Protein AF-M0P912-F1 (afdb_monomer)

Organism: NCBI:txid1230454

Radius of gyration: 13.01 Å; Cα contacts (8 Å, |Δi|>4): 27; chains: 1; bounding box: 29×19×36 Å

pLDDT: mean 76.72, std 11.23, range [44.22, 89.44]

Nearest 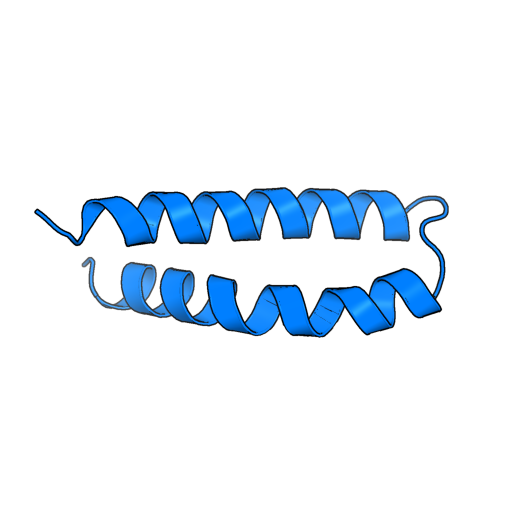PDB structures (foldseek):
  6suw-assembly3_V  TM=4.010E-01  e=9.720E+00  Rhodospirillum rubrum ATCC 11170

Mean predicted aligned error: 7.58 Å

Foldseek 3Di:
DVPVVLVVLVVLLVVLVVCVVVLVVVPLPDPSVVVNVVSVVSNVVSVVSNVVPPD

InterPro domains:
  IPR058341 Protein of unknown function DUF8028 [PF26071] (3-55)

Secondary structure (DSSP, 8-s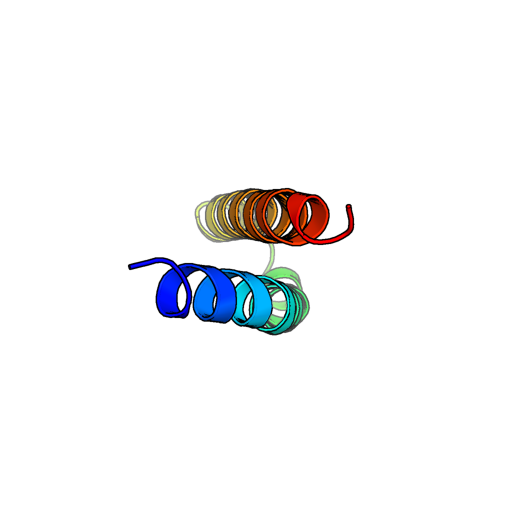tate):
--HHHHHHHHHHHHHHHHHHHHHHHH---THHHHHHHHHHHHHHHHHHHHHTT--

Structure (mmCIF, N/CA/C/O backbone):
data_AF-M0P912-F1
#
_entry.id   AF-M0P912-F1
#
loop_
_atom_site.group_PDB
_atom_site.id
_atom_site.type_symbol
_atom_site.label_atom_id
_atom_site.label_alt_id
_atom_site.label_comp_id
_atom_site.label_asym_id
_atom_site.label_entity_id
_atom_site.label_seq_id
_atom_site.pdbx_PDB_ins_code
_atom_site.Cartn_x
_atom_site.Cartn_y
_atom_site.Cartn_z
_atom_site.occupancy
_atom_site.B_iso_or_equiv
_atom_site.auth_seq_id
_atom_site.auth_comp_id
_atom_site.auth_asym_id
_atom_site.auth_atom_id
_atom_site.pdbx_PDB_model_num
ATOM 1 N N . MET A 1 1 ? -12.266 10.040 18.204 1.00 49.12 1 MET A N 1
ATOM 2 C CA . MET A 1 1 ? -11.913 10.320 16.790 1.00 49.12 1 MET A CA 1
ATOM 3 C C . MET A 1 1 ? -11.132 9.154 16.159 1.00 49.12 1 MET A C 1
ATOM 5 O O . MET A 1 1 ? -10.133 9.377 15.496 1.00 49.12 1 MET A O 1
ATOM 9 N N . THR A 1 2 ? -11.548 7.896 16.352 1.00 56.69 2 THR A N 1
ATOM 10 C CA . THR A 1 2 ? -10.694 6.723 16.043 1.00 56.69 2 THR A CA 1
ATOM 11 C C . THR A 1 2 ? -11.263 5.772 14.985 1.00 56.69 2 THR A C 1
ATOM 13 O O . THR A 1 2 ? -10.529 4.923 14.493 1.00 56.69 2 THR A O 1
ATOM 16 N N . GLY A 1 3 ? -12.531 5.924 14.580 1.00 61.75 3 GLY A N 1
ATOM 17 C CA . GLY A 1 3 ? -13.147 5.068 13.555 1.00 61.75 3 GLY A CA 1
ATOM 18 C C . GLY A 1 3 ? -12.557 5.281 12.158 1.00 61.75 3 GLY A C 1
ATOM 19 O O . GLY A 1 3 ? -12.234 4.319 11.470 1.00 61.75 3 GLY A O 1
ATOM 20 N N . THR A 1 4 ? -12.339 6.537 11.761 1.00 69.50 4 THR A N 1
ATOM 21 C CA . THR A 1 4 ? -11.874 6.880 10.408 1.00 69.50 4 THR A CA 1
ATOM 22 C C . THR A 1 4 ? -10.423 6.470 10.160 1.00 69.50 4 THR A C 1
ATOM 24 O O . THR A 1 4 ? -10.127 5.895 9.119 1.00 69.50 4 THR A O 1
ATOM 27 N N . MET A 1 5 ? -9.520 6.693 11.125 1.00 66.31 5 MET A N 1
ATOM 28 C CA . MET A 1 5 ? -8.124 6.235 11.023 1.00 66.31 5 MET A CA 1
ATOM 29 C C . MET A 1 5 ? -8.019 4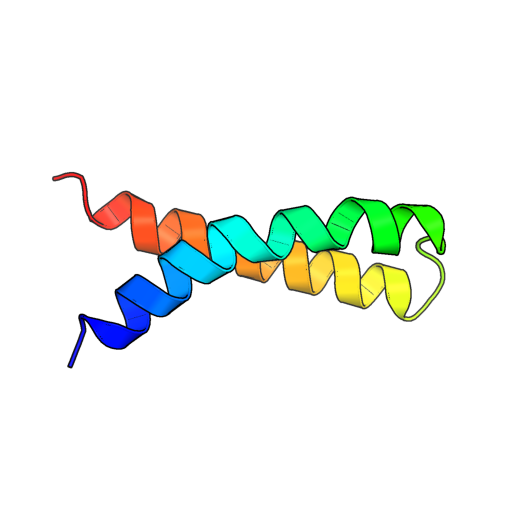.706 11.008 1.00 66.31 5 MET A C 1
ATOM 31 O O . MET A 1 5 ? -7.205 4.162 10.268 1.00 66.31 5 MET A O 1
ATOM 35 N N . LYS A 1 6 ? -8.883 4.003 11.754 1.00 66.44 6 LYS A N 1
ATOM 36 C CA . LYS A 1 6 ? -8.953 2.534 11.723 1.00 66.44 6 LYS A CA 1
ATOM 37 C C . LYS A 1 6 ? -9.470 1.999 10.390 1.00 66.44 6 LYS A C 1
ATOM 39 O O . LYS 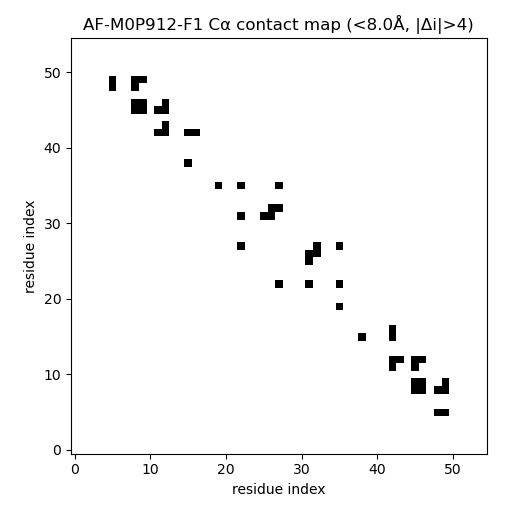A 1 6 ? -8.875 1.079 9.840 1.00 66.44 6 LYS A O 1
ATOM 44 N N . ALA A 1 7 ? -10.535 2.593 9.849 1.00 72.94 7 ALA A N 1
ATOM 45 C CA . ALA A 1 7 ? -11.044 2.230 8.530 1.00 72.94 7 ALA A CA 1
ATOM 46 C C . ALA A 1 7 ? -9.984 2.482 7.446 1.00 72.94 7 ALA A C 1
ATOM 48 O O . ALA A 1 7 ? -9.753 1.619 6.606 1.00 72.94 7 ALA A O 1
ATOM 49 N N . ALA A 1 8 ? -9.287 3.620 7.506 1.00 73.12 8 ALA A N 1
ATOM 50 C CA . ALA A 1 8 ? -8.205 3.936 6.581 1.00 73.12 8 ALA A CA 1
ATOM 51 C C . ALA A 1 8 ? -7.048 2.927 6.668 1.00 73.12 8 ALA A C 1
ATOM 53 O O . ALA A 1 8 ? -6.573 2.481 5.630 1.00 73.12 8 ALA A O 1
ATOM 54 N N . ALA A 1 9 ? -6.633 2.514 7.872 1.00 72.69 9 ALA A N 1
ATOM 55 C CA . ALA A 1 9 ? -5.599 1.491 8.048 1.00 72.69 9 ALA A CA 1
ATOM 56 C C . ALA A 1 9 ? -6.031 0.131 7.473 1.00 72.69 9 ALA A C 1
ATOM 58 O O . ALA A 1 9 ? -5.282 -0.485 6.720 1.00 72.69 9 ALA A O 1
ATOM 59 N N . PHE A 1 10 ? -7.263 -0.306 7.745 1.00 74.12 10 PHE A N 1
ATOM 60 C CA . PHE A 1 10 ? -7.800 -1.554 7.198 1.00 74.12 10 PHE A CA 1
ATOM 61 C C . PHE A 1 10 ? -7.847 -1.545 5.661 1.00 74.12 10 PHE A C 1
ATOM 63 O O . PHE A 1 10 ? -7.358 -2.469 5.013 1.00 74.12 10 PHE A O 1
ATOM 70 N N . TRP A 1 11 ? -8.367 -0.471 5.063 1.00 74.75 11 TRP A N 1
ATOM 71 C CA . TRP A 1 11 ? -8.414 -0.331 3.607 1.00 74.75 11 TRP A CA 1
ATOM 72 C C . TRP A 1 11 ? -7.023 -0.179 2.984 1.00 74.75 11 TRP A C 1
ATOM 74 O O . TRP A 1 11 ? -6.781 -0.734 1.915 1.00 74.75 11 TRP A O 1
ATOM 84 N N . ALA A 1 12 ? -6.087 0.501 3.651 1.00 75.81 12 ALA A N 1
ATOM 85 C CA . ALA A 1 12 ? -4.700 0.596 3.203 1.00 75.81 12 ALA A CA 1
ATOM 86 C C . ALA A 1 12 ? -4.014 -0.778 3.199 1.00 75.81 12 ALA A C 1
ATOM 88 O O . ALA A 1 12 ? -3.313 -1.105 2.242 1.00 75.81 12 ALA A O 1
ATOM 89 N N . ALA A 1 13 ? -4.266 -1.617 4.209 1.00 74.62 13 ALA A N 1
ATOM 90 C CA . ALA A 1 13 ? -3.732 -2.976 4.257 1.00 74.62 13 ALA A CA 1
ATOM 91 C C . ALA A 1 13 ? -4.184 -3.836 3.061 1.00 74.62 13 ALA A C 1
ATOM 93 O O . ALA A 1 13 ? -3.421 -4.685 2.606 1.00 74.62 13 ALA A O 1
ATOM 94 N N . ILE A 1 14 ? -5.388 -3.586 2.533 1.00 76.94 14 ILE A N 1
ATOM 95 C CA . ILE A 1 14 ? -5.979 -4.304 1.390 1.00 76.94 14 ILE A CA 1
ATOM 96 C C . ILE A 1 14 ? -5.563 -3.692 0.045 1.00 76.94 14 ILE A C 1
ATOM 98 O O . ILE A 1 14 ? -5.264 -4.420 -0.901 1.00 76.94 14 ILE A O 1
ATOM 102 N N . ALA A 1 15 ? -5.543 -2.362 -0.062 1.00 80.25 15 ALA A N 1
ATOM 103 C CA . ALA A 1 15 ? -5.279 -1.662 -1.317 1.00 80.25 15 ALA A CA 1
ATOM 104 C C . ALA A 1 15 ? -3.786 -1.624 -1.677 1.00 80.25 15 ALA A C 1
ATOM 106 O O . ALA A 1 15 ? -3.435 -1.732 -2.850 1.00 80.25 15 ALA A O 1
ATOM 107 N N . ILE A 1 16 ? -2.897 -1.502 -0.684 1.00 78.31 16 ILE A N 1
ATOM 108 C CA . ILE A 1 16 ? -1.449 -1.418 -0.921 1.00 78.31 16 ILE A CA 1
ATOM 109 C C . ILE A 1 16 ? -0.899 -2.674 -1.631 1.00 78.31 16 ILE A C 1
ATOM 111 O O . ILE A 1 16 ? -0.198 -2.503 -2.630 1.00 78.31 16 ILE A O 1
ATOM 115 N N . PRO A 1 17 ? -1.235 -3.917 -1.233 1.00 77.31 17 PRO A N 1
ATOM 116 C CA . PRO A 1 17 ? -0.753 -5.119 -1.913 1.00 77.31 17 PRO A CA 1
ATOM 117 C C . PRO A 1 17 ? -1.141 -5.198 -3.389 1.00 77.31 17 PRO A C 1
ATOM 119 O O . PRO A 1 17 ? -0.381 -5.739 -4.187 1.00 77.31 17 PRO A O 1
ATOM 122 N N . ALA A 1 18 ? -2.278 -4.614 -3.780 1.00 83.31 18 ALA A N 1
ATOM 123 C CA . ALA 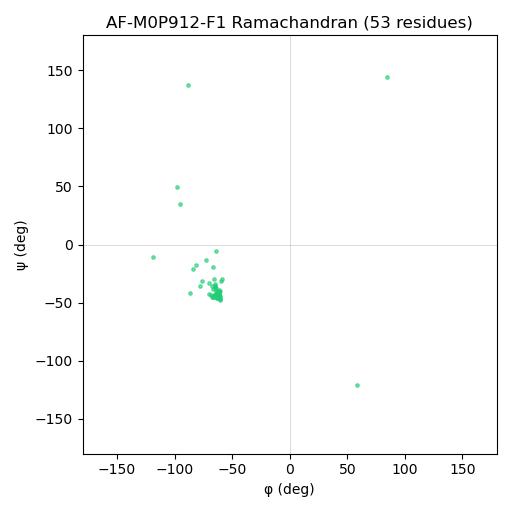A 1 18 ? -2.705 -4.568 -5.178 1.00 83.31 18 ALA A CA 1
ATOM 124 C C . ALA A 1 18 ? -1.781 -3.704 -6.058 1.00 83.31 18 ALA A C 1
ATOM 126 O O . A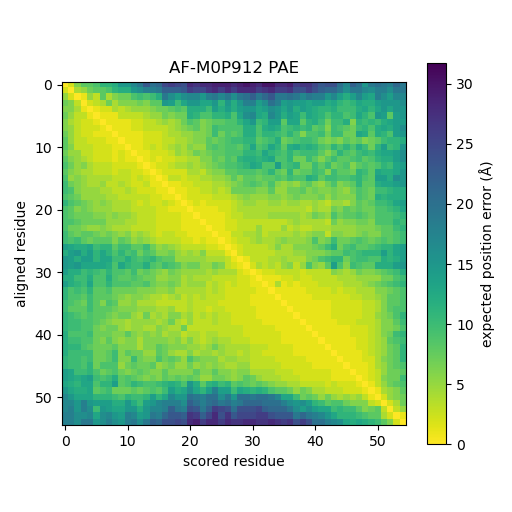LA A 1 18 ? -1.761 -3.869 -7.276 1.00 83.31 18 ALA A O 1
ATOM 127 N N . THR A 1 19 ? -0.986 -2.811 -5.457 1.00 81.81 19 THR A N 1
ATOM 128 C CA . THR A 1 19 ? -0.011 -1.977 -6.178 1.00 81.81 19 THR A CA 1
ATOM 129 C C . THR A 1 19 ? 1.326 -2.682 -6.415 1.00 81.81 19 THR A C 1
ATOM 131 O O . THR A 1 19 ? 2.043 -2.329 -7.352 1.00 81.81 19 THR A O 1
ATOM 134 N N . TYR A 1 20 ? 1.653 -3.718 -5.630 1.00 81.81 20 TYR A N 1
ATOM 135 C CA . TYR A 1 20 ? 2.927 -4.434 -5.736 1.00 81.81 20 TYR A CA 1
ATOM 136 C C . TYR A 1 20 ? 3.164 -5.110 -7.091 1.00 81.81 20 TYR A C 1
ATOM 138 O O . TYR A 1 20 ? 4.269 -4.966 -7.604 1.00 81.81 20 TYR A O 1
ATOM 146 N N . PRO A 1 21 ? 2.188 -5.789 -7.727 1.00 85.88 21 PRO A N 1
ATOM 147 C CA . PRO A 1 21 ? 2.406 -6.417 -9.028 1.00 85.88 21 PRO A CA 1
ATOM 148 C C . PRO A 1 21 ? 2.765 -5.404 -10.117 1.00 85.88 21 PRO A C 1
ATOM 150 O O . PRO A 1 21 ? 3.647 -5.664 -10.927 1.00 85.88 21 PRO A O 1
ATOM 153 N N . VAL A 1 22 ? 2.122 -4.230 -10.111 1.00 85.00 22 VAL A N 1
ATOM 154 C CA . VAL A 1 22 ? 2.405 -3.149 -11.067 1.00 85.00 22 VAL A CA 1
ATOM 155 C C . VAL A 1 22 ? 3.805 -2.582 -10.831 1.00 85.00 22 VAL A C 1
ATOM 157 O O . VAL A 1 22 ? 4.570 -2.426 -11.777 1.00 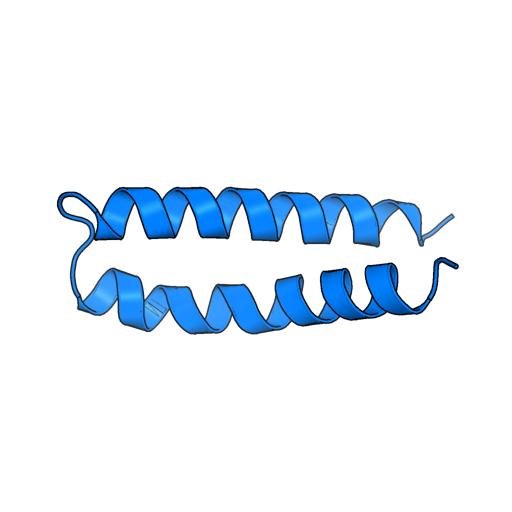85.00 22 VAL A O 1
ATOM 160 N N . LEU A 1 23 ? 4.163 -2.330 -9.568 1.00 83.94 23 LEU A N 1
ATOM 161 C CA . LEU A 1 23 ? 5.494 -1.856 -9.174 1.00 83.94 23 LEU A CA 1
ATOM 162 C C . LEU A 1 23 ? 6.604 -2.846 -9.548 1.00 83.94 23 LEU A C 1
ATOM 164 O O . LEU A 1 23 ? 7.631 -2.444 -10.086 1.00 83.94 23 LEU A O 1
ATOM 168 N N . LEU A 1 24 ? 6.383 -4.139 -9.304 1.00 86.69 24 LEU A N 1
ATOM 169 C CA . LEU A 1 24 ? 7.317 -5.202 -9.670 1.00 86.69 24 LEU A CA 1
ATOM 170 C C . LEU A 1 24 ? 7.440 -5.348 -11.189 1.00 86.69 24 LEU A C 1
ATOM 172 O O . LEU A 1 24 ? 8.546 -5.542 -11.685 1.00 86.69 24 LEU A O 1
ATOM 176 N N . TYR A 1 25 ? 6.335 -5.199 -11.926 1.00 89.44 25 TYR A N 1
ATOM 177 C CA . TYR A 1 25 ? 6.338 -5.207 -13.389 1.00 89.44 25 TYR A CA 1
ATOM 178 C C . TYR A 1 25 ? 7.126 -4.030 -13.983 1.00 89.44 25 TYR A C 1
ATOM 180 O O . TYR A 1 25 ? 7.825 -4.206 -14.976 1.00 89.44 25 TYR A O 1
ATOM 188 N N . MET A 1 26 ? 7.055 -2.842 -13.370 1.00 84.94 26 MET A N 1
ATOM 189 C CA . MET A 1 26 ? 7.838 -1.676 -13.805 1.00 84.94 26 MET A CA 1
ATOM 190 C C . MET A 1 26 ? 9.337 -1.776 -13.470 1.00 84.94 26 MET A C 1
ATOM 192 O O . MET A 1 26 ? 10.124 -1.001 -14.007 1.00 84.94 26 MET A O 1
ATOM 196 N N . GLY A 1 27 ? 9.736 -2.722 -12.614 1.00 83.88 27 GLY A N 1
ATOM 197 C CA . GLY A 1 27 ? 11.106 -2.855 -12.124 1.00 83.88 27 GLY A CA 1
ATOM 198 C C . GLY A 1 27 ? 11.399 -1.947 -10.923 1.00 83.88 27 GLY A C 1
ATOM 199 O O . GLY A 1 27 ? 10.916 -0.821 -10.811 1.00 83.88 27 GLY A O 1
ATOM 200 N N . LEU A 1 28 ? 12.214 -2.450 -9.992 1.00 84.06 28 LEU A N 1
ATOM 201 C CA . LEU A 1 28 ? 12.506 -1.810 -8.701 1.00 84.06 28 LEU A CA 1
ATOM 202 C C . LEU A 1 28 ? 13.788 -0.959 -8.715 1.00 84.06 28 LEU A C 1
ATOM 204 O O . LEU A 1 28 ? 14.513 -0.899 -7.723 1.00 84.06 28 LEU A O 1
ATOM 208 N N . GLU A 1 29 ? 14.090 -0.300 -9.827 1.00 87.31 29 GLU A N 1
ATOM 209 C CA . GLU A 1 29 ? 15.297 0.521 -9.945 1.00 87.31 29 GLU A CA 1
ATOM 210 C C . GLU A 1 29 ? 15.054 1.963 -9.473 1.00 87.31 29 GLU A C 1
ATOM 212 O O . GLU A 1 29 ? 14.022 2.571 -9.755 1.00 87.31 29 GLU A O 1
ATOM 217 N N . GLY A 1 30 ? 16.007 2.529 -8.726 1.00 86.69 30 GLY A N 1
ATOM 218 C CA . GLY A 1 30 ? 15.939 3.913 -8.250 1.00 86.69 30 GLY A CA 1
ATOM 219 C C . GLY A 1 30 ? 14.704 4.209 -7.385 1.00 86.69 30 GLY A C 1
ATOM 220 O O . GLY A 1 30 ? 14.504 3.614 -6.324 1.00 86.69 30 GLY A O 1
ATOM 221 N N . THR A 1 31 ? 13.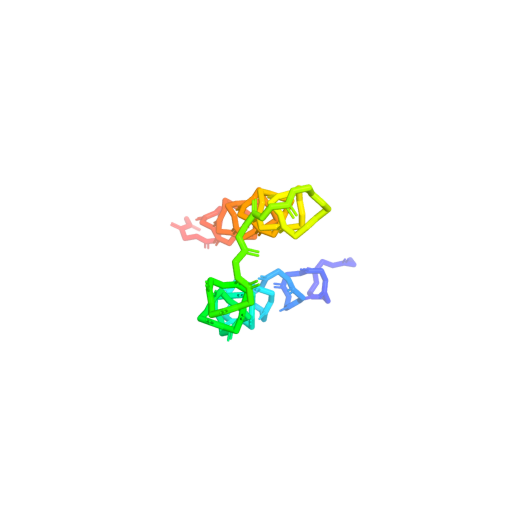879 5.164 -7.823 1.00 86.44 31 THR A N 1
ATOM 222 C CA . THR A 1 31 ? 12.724 5.684 -7.068 1.00 86.44 31 THR A CA 1
ATOM 223 C C . THR A 1 31 ? 11.629 4.637 -6.847 1.00 86.44 31 THR A C 1
ATOM 225 O O . THR A 1 31 ? 10.990 4.626 -5.795 1.00 86.44 31 THR A O 1
ATOM 228 N N . THR A 1 32 ? 11.418 3.729 -7.800 1.00 84.44 32 THR A N 1
ATOM 229 C CA . THR A 1 32 ? 10.387 2.679 -7.734 1.00 84.44 32 THR A CA 1
ATOM 230 C C . THR A 1 32 ? 10.677 1.686 -6.603 1.00 84.44 32 THR A C 1
ATOM 232 O O . THR A 1 32 ? 9.761 1.260 -5.898 1.00 84.44 32 THR A O 1
ATOM 235 N N . GLY A 1 33 ? 11.960 1.396 -6.352 1.00 83.38 33 GLY A N 1
ATOM 236 C CA . GLY A 1 33 ? 12.406 0.595 -5.209 1.00 83.38 33 GLY A CA 1
ATOM 237 C C . GLY A 1 33 ? 12.115 1.263 -3.861 1.00 83.38 33 GLY A C 1
ATOM 238 O O . GLY A 1 33 ? 11.590 0.621 -2.950 1.00 83.38 33 GLY A O 1
ATOM 239 N N . LEU A 1 34 ? 12.370 2.572 -3.746 1.00 88.75 34 LEU A N 1
ATOM 240 C CA . LEU A 1 34 ? 12.038 3.342 -2.539 1.00 88.75 34 LEU A CA 1
ATOM 241 C C . LEU A 1 34 ? 10.524 3.380 -2.279 1.00 88.75 34 LEU A C 1
ATOM 243 O O . LEU A 1 34 ? 10.098 3.213 -1.135 1.00 88.75 34 LEU A O 1
ATOM 247 N N . LEU A 1 35 ? 9.710 3.545 -3.328 1.00 85.75 35 LEU A N 1
ATOM 248 C CA . LEU A 1 35 ? 8.247 3.508 -3.226 1.00 85.75 35 LEU A CA 1
ATOM 249 C C . LEU A 1 35 ? 7.742 2.146 -2.745 1.00 85.75 35 LEU A C 1
ATOM 251 O O . LEU A 1 35 ? 6.874 2.093 -1.875 1.00 85.75 35 LEU A O 1
ATOM 255 N N . PHE A 1 36 ? 8.307 1.052 -3.257 1.00 83.31 36 PHE A N 1
ATOM 256 C CA . PHE A 1 36 ? 7.957 -0.294 -2.813 1.00 83.31 36 PHE A CA 1
ATOM 257 C C . PHE A 1 36 ? 8.255 -0.503 -1.321 1.00 83.31 36 PHE A C 1
ATOM 259 O O . PHE A 1 36 ? 7.385 -0.964 -0.584 1.00 83.31 36 PHE A O 1
ATOM 266 N N . VAL A 1 37 ? 9.440 -0.098 -0.849 1.00 88.56 37 VAL A N 1
ATOM 267 C CA . VAL A 1 37 ? 9.812 -0.198 0.575 1.00 88.56 37 VAL A CA 1
ATOM 268 C C . VAL A 1 37 ? 8.911 0.675 1.453 1.00 88.56 37 VAL A C 1
ATOM 270 O O . VAL A 1 37 ? 8.444 0.219 2.496 1.00 88.56 37 VAL A O 1
ATOM 273 N N . ALA A 1 38 ? 8.611 1.906 1.030 1.00 87.69 38 ALA A N 1
ATOM 274 C CA . ALA A 1 38 ? 7.704 2.791 1.760 1.00 87.69 38 ALA A CA 1
ATOM 275 C C . ALA A 1 38 ? 6.292 2.193 1.873 1.00 87.69 38 ALA A C 1
ATOM 277 O O . ALA A 1 38 ? 5.700 2.197 2.954 1.00 87.69 38 ALA A O 1
ATOM 278 N N . LEU A 1 39 ? 5.775 1.621 0.781 1.00 86.44 39 LEU A N 1
ATOM 279 C CA . LEU A 1 39 ? 4.493 0.920 0.775 1.00 86.44 39 LEU A CA 1
ATOM 280 C C . LEU A 1 39 ? 4.522 -0.329 1.659 1.00 86.44 39 LEU A C 1
ATOM 282 O O . LEU A 1 39 ? 3.533 -0.617 2.327 1.00 86.44 39 LEU A O 1
ATOM 286 N N . LEU A 1 40 ? 5.634 -1.062 1.696 1.00 85.00 40 LEU A N 1
ATOM 287 C CA . LEU A 1 40 ? 5.806 -2.223 2.570 1.00 85.00 40 LEU A CA 1
ATOM 288 C C . LEU A 1 40 ? 5.745 -1.830 4.051 1.00 85.00 40 LEU A C 1
ATOM 290 O O . LEU A 1 40 ? 5.014 -2.449 4.823 1.00 85.00 40 LEU A O 1
ATOM 294 N N . ILE A 1 41 ? 6.442 -0.759 4.439 1.00 87.56 41 ILE A N 1
ATOM 295 C CA . ILE A 1 41 ? 6.400 -0.224 5.808 1.00 87.56 41 ILE A CA 1
ATOM 296 C C . ILE A 1 41 ? 4.986 0.258 6.148 1.00 87.56 41 ILE A C 1
ATOM 298 O O . ILE A 1 41 ? 4.461 -0.079 7.209 1.00 87.56 41 ILE A O 1
ATOM 302 N N . ALA A 1 42 ? 4.339 1.000 5.246 1.00 83.62 42 ALA A N 1
ATOM 303 C CA . ALA A 1 42 ? 2.969 1.467 5.446 1.00 83.62 42 ALA A CA 1
ATOM 304 C C . ALA A 1 42 ? 1.978 0.301 5.608 1.00 83.62 42 ALA A C 1
ATOM 306 O O . ALA A 1 42 ? 1.098 0.355 6.468 1.00 83.62 42 ALA A O 1
ATOM 307 N N . ASN A 1 43 ? 2.146 -0.773 4.832 1.00 83.19 43 ASN A N 1
ATOM 308 C CA . ASN A 1 43 ? 1.331 -1.980 4.940 1.00 83.19 43 ASN A CA 1
ATOM 309 C C . ASN A 1 43 ? 1.555 -2.706 6.277 1.00 83.19 43 ASN A C 1
ATOM 311 O O . ASN A 1 43 ? 0.588 -3.065 6.946 1.00 83.19 43 ASN A O 1
ATOM 315 N N . ALA A 1 44 ? 2.809 -2.844 6.716 1.00 81.81 44 ALA A N 1
ATOM 316 C CA . ALA A 1 44 ? 3.143 -3.438 8.009 1.00 81.81 44 ALA A CA 1
ATOM 317 C C . ALA A 1 44 ? 2.566 -2.631 9.186 1.00 81.81 44 ALA A C 1
ATOM 319 O O . ALA A 1 44 ? 2.007 -3.211 10.117 1.00 81.81 44 ALA A O 1
ATOM 320 N N . LEU A 1 45 ? 2.636 -1.296 9.126 1.00 81.69 45 LEU A N 1
ATOM 321 C CA . LEU A 1 45 ? 2.029 -0.413 10.128 1.00 81.69 45 LEU A CA 1
ATOM 322 C C . LEU A 1 45 ? 0.506 -0.557 10.163 1.00 81.69 45 LEU A C 1
ATOM 324 O O . LEU A 1 45 ? -0.076 -0.623 11.244 1.00 81.69 45 LEU A O 1
ATOM 328 N N . ALA A 1 46 ? -0.137 -0.643 8.998 1.00 80.06 46 ALA A N 1
ATOM 329 C CA . ALA A 1 46 ? -1.571 -0.881 8.903 1.00 80.06 46 ALA A CA 1
ATOM 330 C C . ALA A 1 46 ? -1.973 -2.228 9.531 1.00 80.06 46 ALA A C 1
ATOM 332 O O . ALA A 1 46 ? -2.966 -2.292 10.257 1.00 80.06 46 ALA A O 1
ATOM 333 N N . LEU A 1 47 ? -1.172 -3.279 9.317 1.00 74.19 47 LEU A N 1
ATOM 334 C CA . LEU A 1 47 ? -1.381 -4.590 9.932 1.00 74.19 47 LEU A CA 1
ATOM 335 C C . LEU A 1 47 ? -1.194 -4.544 11.456 1.00 74.19 47 LEU A C 1
ATOM 337 O O . LEU A 1 47 ? -2.031 -5.066 12.187 1.00 74.19 47 LEU A O 1
ATOM 341 N N . ALA A 1 48 ? -0.135 -3.887 11.938 1.00 77.94 48 ALA A N 1
ATOM 342 C CA . ALA A 1 48 ? 0.157 -3.752 13.365 1.00 77.94 48 ALA A CA 1
ATOM 343 C C . ALA A 1 48 ? -0.936 -2.961 14.105 1.00 77.94 48 ALA A C 1
ATOM 345 O O . ALA A 1 48 ? -1.417 -3.396 15.150 1.00 77.94 48 ALA A O 1
ATOM 346 N N . LEU A 1 49 ? -1.391 -1.843 13.528 1.00 72.94 49 LEU A N 1
ATOM 347 C CA . LEU A 1 49 ? -2.504 -1.044 14.056 1.00 72.94 49 LEU A CA 1
ATOM 348 C C . LEU A 1 49 ? -3.845 -1.794 14.003 1.00 72.94 49 LEU A C 1
ATOM 350 O O . LEU A 1 49 ? -4.720 -1.550 14.834 1.00 72.94 49 LEU A O 1
ATOM 354 N N . GLY A 1 50 ? -4.020 -2.689 13.028 1.00 64.19 50 GLY A N 1
ATOM 355 C CA . GLY A 1 50 ? -5.185 -3.566 12.923 1.00 64.19 50 GLY A CA 1
ATOM 356 C C . GLY A 1 50 ? -5.163 -4.738 13.910 1.00 64.19 50 GLY A C 1
ATOM 357 O O . GLY A 1 50 ? -6.224 -5.155 14.370 1.00 64.19 50 GLY A O 1
ATOM 358 N N . HIS A 1 51 ? -3.982 -5.252 14.267 1.00 62.69 51 HIS A N 1
ATOM 359 C CA . HIS A 1 51 ? -3.820 -6.418 15.144 1.00 62.69 51 HIS A CA 1
ATOM 360 C C . HIS A 1 51 ? -4.211 -6.136 16.602 1.00 62.69 51 HIS A C 1
ATOM 362 O O . HIS A 1 51 ? -4.797 -6.996 17.256 1.00 62.69 51 HIS A O 1
ATOM 368 N N . ASP A 1 52 ? -3.992 -4.907 17.078 1.00 56.03 52 ASP A N 1
ATOM 369 C CA . ASP A 1 52 ? -4.381 -4.457 18.427 1.00 56.03 52 ASP A CA 1
ATOM 370 C C . ASP A 1 52 ? -5.914 -4.457 18.654 1.00 56.03 52 ASP A C 1
ATOM 372 O O . ASP A 1 52 ? -6.401 -4.21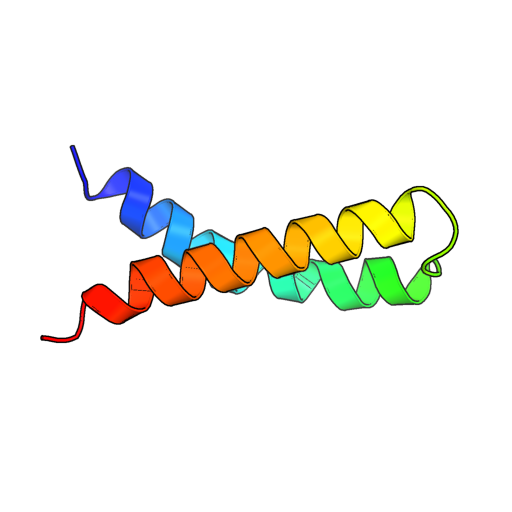3 19.753 1.00 56.03 52 ASP A O 1
ATOM 376 N N . TYR A 1 53 ? -6.709 -4.742 17.615 1.00 54.97 53 TYR A N 1
ATOM 377 C CA . TYR A 1 53 ? -8.167 -4.835 17.698 1.00 54.97 53 TYR A CA 1
ATOM 378 C C . TYR A 1 53 ? -8.689 -6.179 18.238 1.00 54.97 53 TYR A C 1
ATOM 380 O O . TYR A 1 53 ? -9.845 -6.231 18.648 1.00 54.97 53 TYR A O 1
ATOM 388 N N . ASN A 1 54 ? -7.888 -7.254 18.253 1.00 44.22 54 ASN A N 1
ATOM 389 C CA . ASN A 1 54 ? -8.369 -8.587 18.645 1.00 44.22 54 ASN A CA 1
ATOM 390 C C . ASN A 1 54 ? -8.050 -8.960 20.106 1.00 44.22 54 ASN A C 1
ATOM 392 O O . ASN A 1 54 ? -7.525 -10.047 20.363 1.00 44.22 54 ASN A O 1
ATOM 396 N N . ARG A 1 55 ? -8.356 -8.072 21.058 1.00 49.06 55 ARG A N 1
ATOM 397 C CA . ARG A 1 55 ? -8.390 -8.423 22.483 1.00 49.06 55 ARG A CA 1
ATOM 398 C C . ARG A 1 55 ? -9.746 -8.120 23.100 1.00 49.06 55 ARG A C 1
ATOM 400 O O . ARG A 1 55 ? -10.288 -7.031 22.812 1.00 49.06 55 ARG A O 1
#

Sequence (55 aa):
MTGTMKAAAFWAAIAIPATYPVLLYMGLEGTTGLLFVALLIANALALALGHDYNR

Solvent-accessible surface area (backbone atoms only — not comparable to full-atom values): 3156 Å² total; per-residue (Å²): 138,60,66,66,62,49,52,49,27,56,50,43,45,60,54,51,62,69,47,47,63,59,48,58,71,72,41,61,63,72,70,50,32,55,51,50,53,52,48,50,52,52,34,52,51,19,47,55,68,54,56,76,66,81,120